Protein AF-A0A3R6W4I8-F1 (afdb_monomer_lite)

Secondary structure (DSSP, 8-state):
-HHHHHHTSPPSSGGGHHHHHHHHHHHHHHHHHT-HHHHHHHHHHHHHHHH-SS----HHHHHTSTT--HHHHHHHHHHHHHSS-HHHHHHHTT--

Foldseek 3Di:
DPLVVQLPDAALDNLLSLLLNQLSLQLVLCVVVVNNVSNVLSNVLSVQSSPDNDHDPALVVSCVRPSRDSVSRVQVRCCNVPVHGVVSVCVVVVVD

Radius of gyration: 12.4 Å; chains: 1; bounding box: 26×31×33 Å

InterPro domains:
  IPR010996 Crossover junction endonuclease MUS81-like, HHH domain [PF14716] (15-84)
  IPR022312 DNA polymerase family X [PTHR11276] (14-93)
  IPR027421 DNA polymerase lambda lyase domain superfamily [G3DSA:1.10.150.110] (4-93)
  IPR027421 DNA polymerase lambda lyase domain superfamily [SSF47802] (11-90)

Organism: Aphanomyces astaci (NCBI:txid112090)

Structure (mmCIF, N/CA/C/O backbone):
data_AF-A0A3R6W4I8-F1
#
_entry.id   AF-A0A3R6W4I8-F1
#
loop_
_atom_site.group_PDB
_atom_site.id
_atom_site.type_symbol
_atom_site.label_atom_id
_atom_site.label_alt_id
_atom_site.label_comp_id
_atom_site.label_asym_id
_atom_site.label_entity_id
_atom_site.label_seq_id
_atom_site.pdbx_PDB_ins_code
_atom_site.Cartn_x
_atom_site.Cartn_y
_atom_site.Cartn_z
_atom_site.occupancy
_atom_site.B_iso_or_equiv
_atom_site.auth_seq_id
_atom_site.auth_comp_id
_atom_site.auth_asym_id
_atom_site.auth_atom_id
_atom_site.pdbx_PDB_model_num
ATOM 1 N N . PRO A 1 1 ? -6.246 17.857 -0.852 1.00 46.16 1 PRO A N 1
ATOM 2 C CA . PRO A 1 1 ? -6.612 17.801 -2.296 1.00 46.16 1 PRO A CA 1
ATOM 3 C C . PRO A 1 1 ? -5.945 16.668 -3.116 1.00 46.16 1 PRO A C 1
ATOM 5 O O . PRO A 1 1 ? -6.530 16.243 -4.104 1.00 46.16 1 PRO A O 1
ATOM 8 N N . GLY A 1 2 ? -4.755 16.168 -2.738 1.00 59.88 2 GLY A N 1
ATOM 9 C CA . GLY A 1 2 ? -3.986 15.220 -3.570 1.00 59.88 2 GLY A CA 1
ATOM 10 C C . GLY A 1 2 ? -4.355 13.728 -3.481 1.00 59.88 2 GLY A C 1
ATOM 11 O O . GLY A 1 2 ? -4.238 13.025 -4.477 1.00 59.88 2 GLY A O 1
ATOM 12 N N . GLN A 1 3 ? -4.819 13.226 -2.330 1.00 57.75 3 GLN A N 1
ATOM 13 C CA . GLN A 1 3 ? -5.022 11.777 -2.120 1.00 57.75 3 GLN A CA 1
ATOM 14 C C . GLN A 1 3 ? -6.195 11.190 -2.909 1.00 57.75 3 GLN A C 1
ATOM 16 O O . GLN A 1 3 ? -6.019 10.165 -3.558 1.00 57.75 3 GLN A O 1
ATOM 21 N N . LYS A 1 4 ? -7.349 11.876 -2.947 1.00 57.97 4 LYS A N 1
ATOM 22 C CA . LYS A 1 4 ? -8.508 11.433 -3.746 1.00 57.97 4 LYS A CA 1
ATOM 23 C C . LYS A 1 4 ? -8.158 11.275 -5.230 1.00 57.97 4 LYS A C 1
ATOM 25 O O . LYS A 1 4 ? -8.618 10.342 -5.865 1.00 57.97 4 LYS A O 1
ATOM 30 N N . LYS A 1 5 ? -7.293 12.141 -5.781 1.00 64.38 5 LYS A N 1
ATOM 31 C CA . LYS A 1 5 ? -6.810 11.985 -7.164 1.00 64.38 5 LYS A CA 1
ATOM 32 C C . LYS A 1 5 ? -5.924 10.747 -7.341 1.00 64.38 5 LYS A C 1
ATOM 34 O O . LYS A 1 5 ? -5.991 10.131 -8.392 1.00 64.38 5 LYS A O 1
ATOM 39 N N . ARG A 1 6 ? -5.110 10.385 -6.341 1.00 65.94 6 ARG A N 1
ATOM 40 C CA . ARG A 1 6 ? -4.186 9.236 -6.397 1.00 65.94 6 ARG A CA 1
ATOM 41 C C . ARG A 1 6 ? -4.889 7.887 -6.230 1.00 65.94 6 ARG A C 1
ATOM 43 O O . ARG A 1 6 ? -4.446 6.919 -6.830 1.00 65.94 6 ARG A O 1
ATOM 50 N N . GLU A 1 7 ? -5.983 7.832 -5.469 1.00 65.81 7 GLU A N 1
ATOM 51 C CA . GLU A 1 7 ? -6.774 6.605 -5.253 1.00 65.81 7 GLU A CA 1
ATOM 52 C C . GLU A 1 7 ? -7.405 6.055 -6.545 1.00 65.81 7 GLU A C 1
ATOM 54 O O . GLU A 1 7 ? -7.569 4.845 -6.696 1.00 65.81 7 GLU A O 1
ATOM 59 N N . HIS A 1 8 ? -7.748 6.939 -7.486 1.00 73.75 8 HIS A N 1
ATOM 60 C CA . HIS A 1 8 ? -8.416 6.578 -8.739 1.00 73.75 8 HIS A CA 1
ATOM 61 C C . HIS A 1 8 ? -7.467 6.432 -9.929 1.00 73.75 8 HIS A C 1
ATOM 63 O O . HIS A 1 8 ? -7.934 6.221 -11.046 1.00 73.75 8 HIS A O 1
ATOM 69 N N . LEU A 1 9 ? -6.152 6.548 -9.721 1.00 82.75 9 LEU A N 1
ATOM 70 C CA . LEU A 1 9 ? -5.211 6.299 -10.805 1.00 82.75 9 LEU A CA 1
ATOM 71 C C . LEU A 1 9 ? -5.225 4.802 -11.145 1.00 82.75 9 LEU A C 1
ATOM 73 O O . LEU A 1 9 ? -5.065 3.990 -10.225 1.00 82.75 9 LEU A O 1
ATOM 77 N N . PRO A 1 10 ? -5.409 4.438 -12.427 1.00 89.12 10 PRO A N 1
ATOM 78 C CA . PRO A 1 10 ? -5.394 3.045 -12.833 1.00 89.12 10 PRO A CA 1
ATOM 79 C C . PRO A 1 10 ? -4.004 2.451 -12.599 1.00 89.12 10 PRO A C 1
ATOM 81 O O . PRO A 1 10 ? -2.991 3.120 -12.829 1.00 89.12 10 PRO A O 1
ATOM 84 N N . ALA A 1 11 ? -3.974 1.217 -12.112 1.00 92.88 11 ALA A N 1
ATOM 85 C CA . ALA A 1 11 ? -2.795 0.373 -12.112 1.00 92.88 11 ALA A CA 1
ATOM 86 C C . ALA A 1 11 ? -2.531 -0.157 -13.521 1.00 92.88 11 ALA A C 1
ATOM 88 O O . ALA A 1 11 ? -3.474 -0.444 -14.259 1.00 92.88 11 ALA A O 1
ATOM 89 N N . THR A 1 12 ? -1.252 -0.269 -13.875 1.00 93.94 12 THR A N 1
ATOM 90 C CA . THR A 1 12 ? -0.785 -0.880 -15.120 1.00 93.94 12 THR A CA 1
ATOM 91 C C . THR A 1 12 ? -1.366 -2.284 -15.251 1.00 93.94 12 THR A C 1
ATOM 93 O O . THR A 1 12 ? -1.964 -2.607 -16.274 1.00 93.94 12 THR A O 1
ATOM 96 N N . ASN A 1 13 ? -1.295 -3.073 -14.175 1.00 92.25 13 ASN A N 1
ATOM 97 C CA . ASN A 1 13 ? -2.063 -4.301 -14.031 1.00 92.25 13 ASN A CA 1
ATOM 98 C C . ASN A 1 13 ? -3.349 -4.056 -13.210 1.00 92.25 13 ASN A C 1
ATOM 100 O O . ASN A 1 13 ? -3.254 -3.690 -12.033 1.00 92.25 13 ASN A O 1
ATOM 104 N N . PRO A 1 14 ? -4.556 -4.288 -13.762 1.00 93.00 14 PRO A N 1
ATOM 105 C CA . PRO A 1 14 ? -5.817 -4.101 -13.040 1.00 93.00 14 PRO A CA 1
ATOM 106 C C . PRO A 1 14 ? -5.938 -4.914 -11.742 1.00 93.00 14 PRO A C 1
ATOM 108 O O . PRO A 1 14 ? -6.558 -4.433 -10.789 1.00 93.00 14 PRO A O 1
ATOM 111 N N . ASN A 1 15 ? -5.307 -6.092 -11.665 1.00 93.50 15 ASN A N 1
ATOM 112 C CA . ASN A 1 15 ? -5.303 -6.940 -10.466 1.00 93.50 15 ASN A CA 1
ATOM 113 C C . ASN A 1 15 ? -4.544 -6.280 -9.303 1.00 93.50 15 ASN A C 1
ATOM 115 O O . ASN A 1 15 ? -4.849 -6.530 -8.140 1.00 93.50 15 ASN A O 1
ATOM 119 N N . ASN A 1 16 ? -3.641 -5.336 -9.597 1.00 94.38 16 ASN A N 1
ATOM 120 C CA . ASN A 1 16 ? -2.907 -4.582 -8.583 1.00 94.38 16 ASN A CA 1
ATOM 121 C C . ASN A 1 16 ? -3.682 -3.372 -8.028 1.00 94.38 16 ASN A C 1
ATOM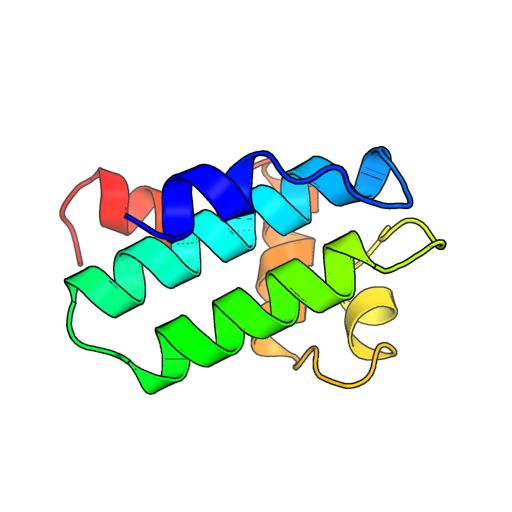 123 O O . ASN A 1 16 ? -3.287 -2.766 -7.024 1.00 94.38 16 ASN A O 1
ATOM 127 N N . GLN A 1 17 ? -4.809 -3.007 -8.650 1.00 93.25 17 GLN A N 1
ATOM 128 C CA . GLN A 1 17 ? -5.606 -1.845 -8.259 1.00 93.25 17 GLN A CA 1
ATOM 129 C C . GLN A 1 17 ? -6.082 -1.876 -6.793 1.00 93.25 17 GLN A C 1
ATOM 131 O O . GLN A 1 17 ? -6.024 -0.823 -6.140 1.00 93.25 17 GLN A O 1
ATOM 136 N N . PRO A 1 18 ? -6.572 -3.005 -6.242 1.00 93.38 18 PRO A N 1
ATOM 137 C CA . PRO A 1 18 ? -7.021 -3.068 -4.852 1.00 93.38 18 PRO A CA 1
ATOM 138 C C . PRO A 1 18 ? -5.885 -2.784 -3.862 1.00 93.38 18 PRO A C 1
ATOM 140 O O . PRO A 1 18 ? -6.069 -1.977 -2.948 1.00 93.38 18 PRO A O 1
ATOM 143 N N . PHE A 1 19 ? -4.692 -3.341 -4.094 1.00 93.44 19 PHE A N 1
ATOM 144 C CA . PHE A 1 19 ? -3.517 -3.099 -3.251 1.00 93.44 19 PHE A CA 1
ATOM 145 C C . PHE A 1 19 ? -3.072 -1.636 -3.313 1.00 93.44 19 PHE A C 1
ATOM 147 O O . PHE A 1 19 ? -2.848 -1.007 -2.278 1.00 93.44 19 PHE A O 1
ATOM 154 N N . ALA A 1 20 ? -3.014 -1.045 -4.513 1.00 94.12 20 ALA A N 1
ATOM 155 C CA . ALA A 1 20 ? -2.684 0.370 -4.662 1.00 94.12 20 ALA A CA 1
ATOM 156 C C . ALA A 1 20 ? -3.662 1.256 -3.868 1.00 94.12 20 ALA A C 1
ATOM 158 O O . ALA A 1 20 ? -3.242 2.146 -3.124 1.00 94.12 20 ALA A O 1
ATOM 159 N N . LYS A 1 21 ? -4.971 0.974 -3.948 1.00 92.62 21 LYS A N 1
ATOM 160 C CA . LYS A 1 21 ? -6.002 1.686 -3.173 1.00 92.62 21 LYS A CA 1
ATOM 161 C C . LYS A 1 21 ? -5.830 1.501 -1.665 1.00 92.62 21 LYS A C 1
ATOM 163 O O . LYS A 1 21 ? -5.966 2.476 -0.926 1.00 92.62 21 LYS A O 1
ATOM 168 N N . MET A 1 22 ? -5.522 0.288 -1.206 1.00 93.56 22 MET A N 1
ATOM 169 C CA . MET A 1 22 ? -5.251 -0.003 0.205 1.00 93.56 22 MET A CA 1
ATOM 170 C C . MET A 1 22 ? -4.120 0.885 0.742 1.00 93.56 22 MET A C 1
ATOM 172 O O . MET A 1 22 ? -4.303 1.577 1.745 1.00 93.56 22 MET A O 1
ATOM 176 N N . PHE A 1 23 ? -2.985 0.951 0.041 1.00 94.31 23 PHE A N 1
ATOM 177 C CA . PHE A 1 23 ? -1.849 1.773 0.462 1.00 94.31 23 PHE A CA 1
ATOM 178 C C . PHE A 1 23 ? -2.114 3.281 0.366 1.00 94.31 23 PHE A C 1
ATOM 180 O O . PHE A 1 23 ? -1.648 4.030 1.223 1.00 94.31 23 PHE A O 1
ATOM 187 N N . VAL A 1 24 ? -2.909 3.751 -0.606 1.00 93.19 24 VAL A N 1
ATOM 188 C CA . VAL A 1 24 ? -3.354 5.159 -0.630 1.00 93.19 24 VAL A CA 1
ATOM 189 C C . VAL A 1 24 ? -4.193 5.494 0.607 1.00 93.19 24 VAL A C 1
ATOM 191 O O . VAL A 1 24 ? -4.031 6.578 1.174 1.00 93.19 24 VAL A O 1
ATOM 194 N N . LYS A 1 25 ? -5.065 4.579 1.049 1.00 91.50 25 LYS A N 1
ATOM 195 C CA . LYS A 1 25 ? -5.872 4.769 2.263 1.00 91.50 25 LYS A CA 1
ATOM 196 C C . LYS A 1 25 ? -5.001 4.801 3.517 1.00 91.50 25 LYS A C 1
ATOM 198 O O . LYS A 1 25 ? -5.134 5.750 4.287 1.00 91.50 25 LYS A O 1
ATOM 203 N N . LEU A 1 26 ? -4.070 3.852 3.662 1.00 91.38 26 LEU A N 1
ATOM 204 C CA . LEU A 1 26 ? -3.093 3.840 4.761 1.00 91.38 26 LEU A CA 1
ATOM 205 C C . LEU A 1 26 ? -2.301 5.148 4.808 1.00 91.38 26 LEU A C 1
ATOM 207 O O . LEU A 1 26 ? -2.257 5.810 5.840 1.00 91.38 26 LEU A O 1
ATOM 211 N N . ALA A 1 27 ? -1.765 5.587 3.666 1.00 92.50 27 ALA A N 1
ATOM 212 C CA . ALA A 1 27 ? -1.060 6.858 3.574 1.00 92.50 27 ALA A CA 1
ATOM 213 C C . ALA A 1 27 ? -1.929 8.024 4.061 1.00 92.50 27 ALA A C 1
ATOM 215 O O . ALA A 1 27 ? -1.478 8.866 4.835 1.00 92.50 27 ALA A O 1
ATOM 216 N N . GLY A 1 28 ? -3.189 8.068 3.620 1.00 90.31 28 GLY A N 1
ATOM 217 C CA . GLY A 1 28 ? -4.144 9.087 4.034 1.00 90.31 28 GLY A CA 1
ATOM 218 C C . GLY A 1 28 ? -4.383 9.138 5.534 1.00 90.31 28 GLY A C 1
ATOM 219 O O . GLY A 1 28 ? -4.522 10.231 6.085 1.00 90.31 28 GLY A O 1
ATOM 220 N N . TYR A 1 29 ? -4.396 7.985 6.190 1.00 89.19 29 TYR A N 1
ATOM 221 C CA . TYR A 1 29 ? -4.551 7.885 7.634 1.00 89.19 29 TYR A CA 1
ATOM 222 C C . TYR A 1 29 ? -3.300 8.322 8.386 1.00 89.19 29 TYR A C 1
ATOM 224 O O . TYR A 1 29 ? -3.412 9.140 9.295 1.00 89.19 29 TYR A O 1
ATOM 232 N N . GLU A 1 30 ? -2.116 7.911 7.947 1.00 90.88 30 GLU A N 1
ATOM 233 C CA . GLU A 1 30 ? -0.863 8.343 8.575 1.00 90.88 30 GLU A CA 1
ATOM 234 C C . GLU A 1 30 ? -0.671 9.859 8.477 1.00 90.88 30 GLU A C 1
ATOM 236 O O . GLU A 1 30 ? -0.387 10.533 9.469 1.00 90.88 30 GLU A O 1
ATOM 241 N N . PHE A 1 31 ? -0.990 10.448 7.319 1.00 90.19 31 PHE A N 1
ATOM 242 C CA . PHE A 1 31 ? -0.993 11.903 7.178 1.00 90.19 31 PHE A CA 1
ATOM 243 C C . PHE A 1 31 ? -1.990 12.600 8.112 1.00 90.19 31 PHE A C 1
ATOM 245 O O . PHE A 1 31 ? -1.705 13.704 8.571 1.00 90.19 31 PHE A O 1
ATOM 252 N N . LYS A 1 32 ? -3.149 11.989 8.397 1.00 88.00 32 LYS A N 1
ATOM 253 C CA . LYS A 1 32 ? -4.127 12.539 9.351 1.00 88.00 32 LYS A CA 1
ATOM 254 C C . LYS A 1 32 ? -3.644 12.449 10.798 1.00 88.00 32 LYS A C 1
ATOM 256 O O . LYS A 1 32 ? -3.955 13.345 11.573 1.00 88.00 32 LYS A O 1
ATOM 261 N N . ARG A 1 33 ? -2.889 11.405 11.146 1.00 86.62 33 ARG A N 1
ATOM 262 C CA . ARG A 1 33 ? -2.297 11.212 12.483 1.00 86.62 33 ARG A CA 1
ATOM 263 C C . ARG A 1 33 ? -1.031 12.044 12.706 1.00 86.62 33 ARG A C 1
ATOM 265 O O . ARG A 1 33 ? -0.532 12.111 13.822 1.00 86.62 33 ARG A O 1
ATOM 272 N N . GLY A 1 34 ? -0.525 12.697 11.660 1.00 89.25 34 GLY A N 1
ATOM 273 C CA . GLY A 1 34 ? 0.696 13.502 11.706 1.00 89.25 34 GLY A CA 1
ATOM 274 C C . GLY A 1 34 ? 1.974 12.716 11.401 1.00 89.25 34 GLY A C 1
ATOM 275 O O . GLY A 1 34 ? 3.043 13.321 11.344 1.00 89.25 34 GLY A O 1
ATOM 276 N N . ASP A 1 35 ? 1.878 11.412 11.127 1.00 90.69 35 ASP A N 1
ATOM 277 C CA . ASP A 1 35 ? 3.009 10.571 10.731 1.00 90.69 35 ASP A CA 1
ATOM 278 C C . ASP A 1 35 ? 3.290 10.742 9.229 1.00 90.69 35 ASP A C 1
ATOM 280 O O . ASP A 1 35 ? 2.803 10.027 8.345 1.00 90.69 35 ASP A O 1
ATOM 284 N N . ARG A 1 36 ? 4.044 11.798 8.919 1.00 91.19 36 ARG A N 1
ATOM 285 C CA . ARG A 1 36 ? 4.349 12.177 7.535 1.00 91.19 36 ARG A CA 1
ATOM 286 C C . ARG A 1 36 ? 5.253 11.157 6.854 1.00 91.19 36 ARG A C 1
ATOM 288 O O . ARG A 1 36 ? 5.071 10.921 5.660 1.00 91.19 36 ARG A O 1
ATOM 295 N N . ASP A 1 37 ? 6.188 10.564 7.587 1.00 91.00 37 ASP A N 1
ATOM 296 C CA . ASP A 1 37 ? 7.163 9.627 7.034 1.00 91.00 37 ASP A CA 1
ATOM 297 C C . ASP A 1 37 ? 6.480 8.331 6.593 1.00 91.00 37 ASP A C 1
ATOM 299 O O . ASP A 1 37 ? 6.653 7.906 5.444 1.00 91.00 37 ASP A O 1
ATOM 303 N N . LYS A 1 38 ? 5.596 7.763 7.427 1.00 89.44 38 LYS A N 1
ATOM 304 C CA . LYS A 1 38 ? 4.787 6.601 7.025 1.00 89.44 38 LYS A CA 1
ATOM 305 C C . LYS A 1 38 ? 3.786 6.939 5.930 1.00 89.44 38 LYS A C 1
ATOM 307 O O . LYS A 1 38 ? 3.617 6.162 4.988 1.00 89.44 38 LYS A O 1
ATOM 312 N N . GLY A 1 39 ? 3.175 8.124 5.989 1.00 92.38 39 GLY A N 1
ATOM 313 C CA . GLY A 1 39 ? 2.288 8.607 4.932 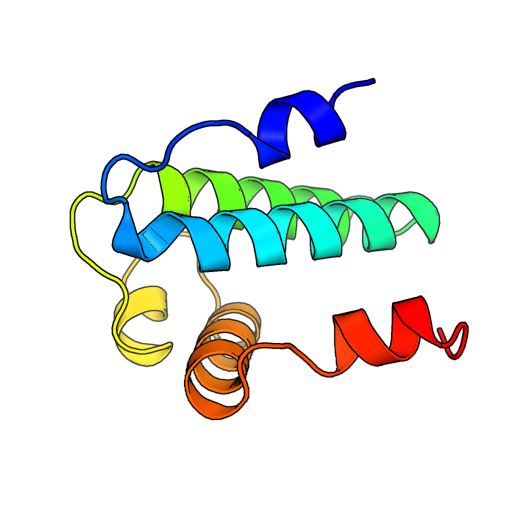1.00 92.38 39 GLY A CA 1
ATOM 314 C C . GLY A 1 39 ? 2.976 8.657 3.562 1.00 92.38 39 GLY A C 1
ATOM 315 O O . GLY A 1 39 ? 2.410 8.230 2.546 1.00 92.38 39 GLY A O 1
ATOM 316 N N . VAL A 1 40 ? 4.222 9.137 3.515 1.00 92.31 40 VAL A N 1
ATOM 317 C CA . VAL A 1 40 ? 5.040 9.154 2.294 1.00 92.31 40 VAL A CA 1
ATOM 318 C C . VAL A 1 40 ? 5.441 7.740 1.881 1.00 92.31 40 VAL A C 1
ATOM 320 O O . VAL A 1 40 ? 5.297 7.405 0.704 1.00 92.31 40 VAL A O 1
ATOM 323 N N . ALA A 1 41 ? 5.874 6.893 2.818 1.00 93.19 41 ALA A N 1
ATOM 324 C CA . ALA A 1 41 ? 6.247 5.509 2.532 1.00 93.19 41 ALA A CA 1
ATOM 325 C C . ALA A 1 41 ? 5.093 4.732 1.875 1.00 93.19 41 ALA A C 1
ATOM 327 O O . ALA A 1 41 ? 5.253 4.190 0.780 1.00 93.19 41 ALA A O 1
ATOM 328 N N . HIS A 1 42 ? 3.897 4.764 2.469 1.00 93.88 42 HIS A N 1
ATOM 329 C CA . HIS A 1 42 ? 2.712 4.115 1.906 1.00 93.88 42 HIS A CA 1
ATOM 330 C C . HIS A 1 42 ? 2.281 4.727 0.567 1.00 93.88 42 HIS A C 1
ATOM 332 O O . HIS A 1 42 ? 1.894 3.996 -0.343 1.00 93.88 42 HIS A O 1
ATOM 338 N N . SER A 1 43 ? 2.423 6.045 0.387 1.00 93.38 43 SER A N 1
ATOM 339 C CA . SER A 1 43 ? 2.163 6.685 -0.912 1.00 93.38 43 SER A CA 1
ATOM 340 C C . SER A 1 43 ? 3.113 6.189 -2.006 1.00 93.38 43 SER A C 1
ATOM 342 O O . SER A 1 43 ? 2.691 6.004 -3.148 1.00 93.38 43 SER A O 1
ATOM 344 N N . ASN A 1 44 ? 4.389 5.984 -1.671 1.00 93.81 44 ASN A N 1
ATOM 345 C CA . ASN A 1 44 ? 5.386 5.473 -2.606 1.00 93.81 44 ASN A CA 1
ATOM 346 C C . ASN A 1 44 ? 5.111 4.010 -2.961 1.00 93.81 44 ASN A C 1
ATOM 348 O O . ASN A 1 44 ? 5.160 3.662 -4.136 1.00 93.81 44 ASN A O 1
ATOM 352 N N . ILE A 1 45 ? 4.742 3.183 -1.981 1.00 94.44 45 ILE A N 1
ATOM 353 C CA . ILE A 1 45 ? 4.365 1.784 -2.216 1.00 94.44 45 ILE A CA 1
ATOM 354 C C . ILE A 1 45 ? 3.133 1.697 -3.119 1.00 94.44 45 ILE A C 1
ATOM 356 O O . ILE A 1 45 ? 3.152 0.960 -4.099 1.00 94.44 45 ILE A O 1
ATOM 360 N N . ALA A 1 46 ? 2.097 2.503 -2.863 1.00 94.19 46 ALA A N 1
ATOM 361 C CA . ALA A 1 46 ? 0.924 2.559 -3.734 1.00 94.19 46 ALA A CA 1
ATOM 362 C C . ALA A 1 46 ? 1.296 2.889 -5.186 1.00 94.19 46 ALA A C 1
ATOM 364 O O . ALA A 1 46 ? 0.741 2.308 -6.116 1.00 94.19 46 ALA A O 1
ATOM 365 N N . LYS A 1 47 ? 2.244 3.816 -5.379 1.00 93.38 47 LYS A N 1
ATOM 366 C CA . LYS A 1 47 ? 2.743 4.174 -6.707 1.00 93.38 47 LYS A CA 1
ATOM 367 C C . LYS A 1 47 ? 3.489 3.009 -7.358 1.00 93.38 47 LYS A C 1
ATOM 369 O O . LYS A 1 47 ? 3.200 2.707 -8.505 1.00 93.38 47 LYS A O 1
ATOM 374 N N . ILE A 1 48 ? 4.397 2.359 -6.630 1.00 94.00 48 ILE A N 1
ATOM 375 C CA . ILE A 1 48 ? 5.157 1.201 -7.119 1.00 94.00 48 ILE A CA 1
ATOM 376 C C . ILE A 1 48 ? 4.199 0.101 -7.575 1.00 94.00 48 ILE A C 1
ATOM 378 O O . ILE A 1 48 ? 4.268 -0.320 -8.718 1.00 94.00 48 ILE A O 1
ATOM 382 N N . ILE A 1 49 ? 3.256 -0.294 -6.718 1.00 93.56 49 ILE A N 1
ATOM 383 C CA . ILE A 1 49 ? 2.266 -1.340 -7.007 1.00 93.56 49 ILE A CA 1
ATOM 384 C C . ILE A 1 49 ? 1.422 -1.004 -8.236 1.00 93.56 49 ILE A C 1
ATOM 386 O O . ILE A 1 49 ? 1.124 -1.868 -9.053 1.00 93.56 49 ILE A O 1
ATOM 390 N N . ARG A 1 50 ? 1.034 0.264 -8.368 1.00 93.50 50 ARG A N 1
ATOM 391 C CA . ARG A 1 50 ? 0.281 0.748 -9.520 1.00 93.50 50 ARG A CA 1
ATOM 392 C C . ARG A 1 50 ? 1.101 0.673 -10.807 1.00 93.50 50 ARG A C 1
ATOM 394 O O . ARG A 1 50 ? 0.528 0.391 -11.847 1.00 93.50 50 ARG A O 1
ATOM 401 N N . ASP A 1 51 ? 2.400 0.940 -10.737 1.00 93.50 51 ASP A N 1
ATOM 402 C CA . ASP A 1 51 ? 3.285 0.951 -11.901 1.00 93.50 51 ASP A CA 1
ATOM 403 C C . ASP A 1 51 ? 3.784 -0.473 -12.268 1.00 93.50 51 ASP A C 1
ATOM 405 O O . ASP A 1 51 ? 4.359 -0.644 -13.339 1.00 93.50 51 ASP A O 1
ATOM 409 N N . LEU A 1 52 ? 3.541 -1.496 -11.430 1.00 93.38 52 LEU A N 1
ATOM 410 C CA . LEU A 1 52 ? 3.887 -2.898 -11.711 1.00 93.38 52 LEU A CA 1
ATOM 411 C C . LEU A 1 52 ? 3.016 -3.503 -12.821 1.00 93.38 52 LEU A C 1
ATOM 413 O O . LEU A 1 52 ? 1.784 -3.443 -12.769 1.00 93.38 52 LEU A O 1
ATOM 417 N N . GLU A 1 53 ? 3.681 -4.140 -1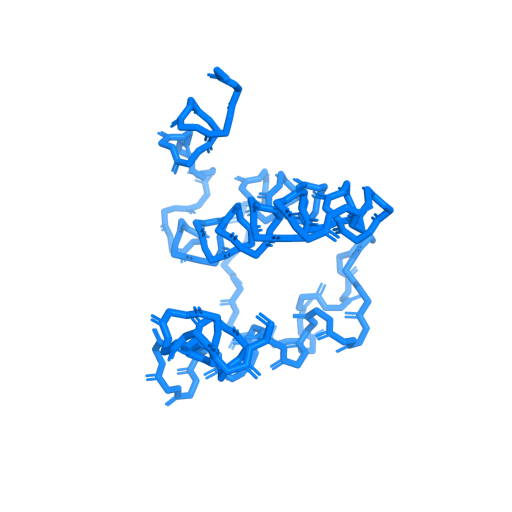3.784 1.00 92.75 53 GLU A N 1
ATOM 418 C CA . GLU A 1 53 ? 3.066 -4.942 -14.850 1.00 92.75 53 GLU A CA 1
ATOM 419 C C . GLU A 1 53 ? 2.677 -6.342 -14.356 1.00 92.75 53 GLU A C 1
ATOM 421 O O . GLU A 1 53 ? 1.597 -6.841 -14.677 1.00 92.75 53 GLU A O 1
ATOM 426 N N . ASP A 1 54 ? 3.522 -6.951 -13.524 1.00 92.12 54 ASP A N 1
ATOM 427 C CA . ASP A 1 54 ? 3.246 -8.254 -12.926 1.00 92.12 54 ASP A CA 1
ATOM 428 C C . ASP A 1 54 ? 2.180 -8.151 -11.833 1.00 92.12 54 ASP A C 1
ATOM 430 O O . ASP A 1 54 ? 2.166 -7.218 -11.023 1.00 92.12 54 ASP A O 1
ATOM 434 N N . GLU A 1 55 ? 1.293 -9.141 -11.788 1.00 93.94 55 GLU A N 1
ATOM 435 C CA . GLU A 1 55 ? 0.320 -9.277 -10.710 1.00 93.94 55 GLU A CA 1
ATOM 436 C C . GLU A 1 55 ? 1.016 -9.636 -9.397 1.00 93.94 55 GLU A C 1
ATOM 438 O O . GLU A 1 55 ? 1.899 -10.495 -9.356 1.00 93.94 55 GLU A O 1
ATOM 443 N N . ILE A 1 56 ? 0.586 -8.993 -8.313 1.00 93.56 56 ILE A N 1
ATOM 444 C CA . ILE A 1 56 ? 0.997 -9.345 -6.959 1.00 93.56 56 ILE A CA 1
ATOM 445 C C . ILE A 1 56 ? 0.129 -10.497 -6.460 1.00 93.56 56 ILE A C 1
ATOM 447 O O . ILE A 1 56 ? -1.052 -10.311 -6.174 1.00 93.56 56 ILE A O 1
ATOM 451 N N . THR A 1 57 ? 0.739 -11.667 -6.287 1.00 93.06 57 THR A N 1
ATOM 452 C CA . THR A 1 57 ? 0.063 -12.861 -5.759 1.00 93.06 57 THR A CA 1
ATOM 453 C C . THR A 1 57 ? 0.454 -13.188 -4.320 1.00 93.06 57 THR A C 1
ATOM 455 O O . THR A 1 57 ? -0.198 -14.009 -3.682 1.00 93.06 57 THR A O 1
ATOM 458 N N . SER A 1 58 ? 1.529 -12.585 -3.805 1.00 94.06 58 SER A N 1
ATOM 459 C CA . SER A 1 58 ? 1.961 -12.724 -2.410 1.00 94.06 58 SER A CA 1
ATOM 460 C C . SER A 1 58 ? 2.815 -11.543 -1.951 1.00 94.06 58 SER A C 1
ATOM 462 O O . SER A 1 58 ? 3.446 -10.842 -2.750 1.00 94.06 58 SER A O 1
ATOM 464 N N . GLY A 1 59 ? 2.881 -11.341 -0.639 1.00 91.56 59 GLY A N 1
ATOM 465 C CA . GLY A 1 59 ? 3.787 -10.402 0.005 1.00 91.56 59 GLY A CA 1
ATOM 466 C C . GLY A 1 59 ? 5.247 -10.748 -0.270 1.00 91.56 59 GLY A C 1
ATOM 467 O O . GLY A 1 59 ? 6.035 -9.847 -0.546 1.00 91.56 59 GLY A O 1
ATOM 468 N N . GLU A 1 60 ? 5.614 -12.033 -0.301 1.00 92.81 60 GLU A N 1
ATOM 469 C CA . GLU A 1 60 ? 6.980 -12.459 -0.638 1.00 92.81 60 GLU A CA 1
ATOM 470 C C . GLU A 1 60 ? 7.389 -12.011 -2.050 1.00 92.81 60 GLU A C 1
ATOM 472 O O . GLU A 1 60 ? 8.483 -11.475 -2.244 1.00 92.81 60 GLU A O 1
ATOM 477 N N . GLN A 1 61 ? 6.502 -12.169 -3.040 1.00 91.94 61 GLN A N 1
ATOM 478 C CA . GLN A 1 61 ? 6.737 -11.654 -4.389 1.00 91.94 61 GLN A CA 1
ATOM 479 C C . GLN A 1 61 ? 6.853 -10.127 -4.365 1.00 91.94 61 GLN A C 1
ATOM 481 O O . GLN A 1 61 ? 7.772 -9.569 -4.965 1.00 91.94 61 GLN A O 1
ATOM 486 N N . ALA A 1 62 ? 5.971 -9.45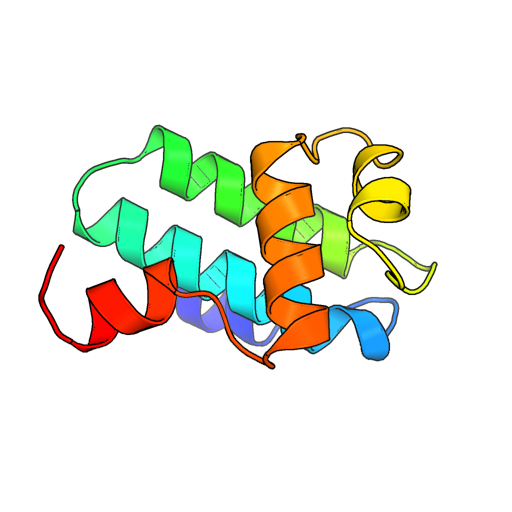1 -3.625 1.00 92.56 62 ALA A N 1
ATOM 487 C CA . ALA A 1 62 ? 6.001 -8.002 -3.497 1.00 92.56 62 ALA A CA 1
ATOM 488 C C . ALA A 1 62 ? 7.316 -7.495 -2.874 1.00 92.56 62 ALA A C 1
ATOM 490 O O . ALA A 1 62 ? 7.835 -6.479 -3.326 1.00 92.56 62 ALA A O 1
ATOM 491 N N . MET A 1 63 ? 7.917 -8.208 -1.911 1.00 93.50 63 MET A N 1
ATOM 492 C CA . MET A 1 63 ? 9.217 -7.842 -1.316 1.00 93.50 63 MET A CA 1
ATOM 493 C C . MET A 1 63 ? 10.372 -7.827 -2.319 1.00 93.50 63 MET A C 1
ATOM 495 O O . MET A 1 63 ? 11.375 -7.153 -2.087 1.00 93.50 63 MET A O 1
ATOM 499 N N . ARG A 1 64 ? 10.259 -8.559 -3.433 1.00 91.75 64 ARG A N 1
ATOM 500 C CA . ARG A 1 64 ? 11.271 -8.537 -4.503 1.00 91.75 64 ARG A CA 1
ATOM 501 C C . ARG A 1 64 ? 11.274 -7.201 -5.245 1.00 91.75 64 ARG A C 1
ATOM 503 O O . ARG A 1 64 ? 12.259 -6.856 -5.895 1.00 91.75 64 ARG A O 1
ATOM 510 N N . VAL A 1 65 ? 10.195 -6.429 -5.129 1.00 91.50 65 VAL A N 1
ATOM 511 C CA . VAL A 1 65 ? 10.069 -5.110 -5.736 1.00 91.50 65 VAL A CA 1
ATOM 512 C C . VAL A 1 65 ? 10.774 -4.072 -4.869 1.00 91.50 65 VAL A C 1
ATOM 514 O O . VAL A 1 65 ? 10.470 -3.880 -3.688 1.00 91.50 65 VAL A O 1
ATOM 517 N N . ARG A 1 66 ? 11.712 -3.340 -5.475 1.00 90.38 66 ARG A N 1
ATOM 518 C CA . ARG A 1 66 ? 12.480 -2.299 -4.787 1.00 90.38 66 ARG A CA 1
ATOM 519 C C . ARG A 1 66 ? 11.548 -1.250 -4.173 1.00 90.38 66 ARG A C 1
ATOM 521 O O . ARG A 1 66 ? 10.843 -0.544 -4.887 1.00 90.38 66 ARG A O 1
ATOM 528 N N . GLY A 1 67 ? 11.621 -1.100 -2.852 1.00 89.62 67 GLY A N 1
ATOM 529 C CA . GLY A 1 67 ? 10.823 -0.137 -2.088 1.00 89.62 67 GLY A CA 1
ATOM 530 C C . GLY A 1 67 ? 9.652 -0.752 -1.319 1.00 89.62 67 GLY A C 1
ATOM 531 O O . GLY A 1 67 ? 9.051 -0.051 -0.507 1.00 89.62 67 GLY A O 1
ATOM 532 N N . ILE A 1 68 ? 9.361 -2.044 -1.505 1.00 93.00 68 ILE A N 1
ATOM 533 C CA . ILE A 1 68 ? 8.414 -2.785 -0.666 1.00 93.00 68 ILE A CA 1
ATOM 534 C C . ILE A 1 68 ? 9.195 -3.526 0.421 1.00 93.00 68 ILE A C 1
ATOM 536 O O . ILE A 1 68 ? 9.969 -4.439 0.153 1.00 93.00 68 ILE A O 1
ATOM 540 N N . GLY A 1 69 ? 9.007 -3.101 1.670 1.00 92.38 69 GLY A N 1
ATOM 541 C CA . GLY A 1 69 ? 9.615 -3.745 2.835 1.00 92.38 69 GLY A CA 1
ATOM 542 C C . GLY A 1 69 ? 8.754 -4.874 3.417 1.00 92.38 69 GLY A C 1
ATOM 543 O O . GLY A 1 69 ? 7.558 -4.949 3.119 1.00 92.38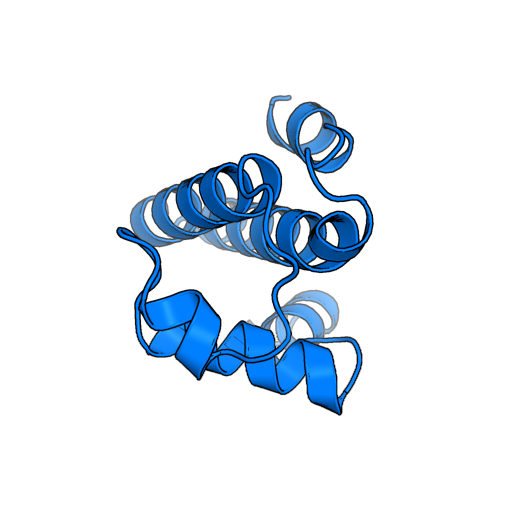 69 GLY A O 1
ATOM 544 N N . PRO A 1 70 ? 9.314 -5.690 4.330 1.00 92.50 70 PRO A N 1
ATOM 545 C CA . PRO A 1 70 ? 8.628 -6.838 4.935 1.00 92.50 70 PRO A CA 1
ATOM 546 C C . PRO A 1 70 ? 7.307 -6.468 5.619 1.00 92.50 70 PRO A C 1
ATOM 548 O O . PRO A 1 70 ? 6.321 -7.183 5.502 1.00 92.50 70 PRO A O 1
ATOM 551 N N . HIS A 1 71 ? 7.237 -5.305 6.269 1.00 91.25 71 HIS A N 1
ATOM 552 C CA . HIS A 1 71 ? 6.001 -4.850 6.909 1.00 91.25 71 HIS A CA 1
ATOM 553 C C . HIS A 1 71 ? 4.885 -4.519 5.901 1.00 91.25 71 HIS A C 1
ATOM 555 O O . HIS A 1 71 ? 3.705 -4.710 6.177 1.00 91.25 71 HIS A O 1
ATOM 561 N N . SER A 1 72 ? 5.246 -4.021 4.715 1.00 92.81 72 SER A N 1
ATOM 562 C CA . SER A 1 72 ? 4.271 -3.737 3.653 1.00 92.81 72 SER A CA 1
ATOM 563 C C . SER A 1 72 ? 3.867 -5.004 2.909 1.00 92.81 72 SER A C 1
ATOM 565 O O . SER A 1 72 ? 2.712 -5.143 2.530 1.00 92.81 72 SER A O 1
ATOM 567 N N . ALA A 1 73 ? 4.793 -5.945 2.756 1.00 94.00 73 ALA A N 1
ATOM 568 C CA . ALA A 1 73 ? 4.496 -7.273 2.245 1.00 94.00 73 ALA A CA 1
ATOM 569 C C . ALA A 1 73 ? 3.521 -8.040 3.143 1.00 94.00 73 ALA A C 1
ATOM 571 O O . ALA A 1 73 ? 2.536 -8.562 2.640 1.00 94.00 73 ALA A O 1
ATOM 572 N N . ALA A 1 74 ? 3.707 -7.993 4.464 1.00 94.44 74 ALA A N 1
ATOM 573 C CA . ALA A 1 74 ? 2.760 -8.586 5.407 1.00 94.44 74 ALA A CA 1
ATOM 574 C C . ALA A 1 74 ? 1.337 -8.014 5.245 1.00 94.44 74 ALA A C 1
ATOM 576 O O . ALA A 1 74 ? 0.367 -8.761 5.264 1.00 94.44 74 ALA A O 1
ATOM 577 N N . LYS A 1 75 ? 1.207 -6.700 5.002 1.00 93.56 75 LYS A N 1
ATOM 578 C CA . LYS A 1 75 ? -0.085 -6.052 4.699 1.00 93.56 75 LYS A CA 1
ATOM 579 C C . LYS A 1 75 ? -0.701 -6.545 3.388 1.00 93.56 75 LYS A C 1
ATOM 581 O O . LYS A 1 75 ? -1.917 -6.645 3.285 1.00 93.56 75 LYS A O 1
ATOM 586 N N . ILE A 1 76 ? 0.118 -6.834 2.378 1.00 94.06 76 ILE A N 1
ATOM 587 C CA . ILE A 1 76 ? -0.347 -7.425 1.116 1.00 94.06 76 ILE A CA 1
ATOM 588 C C . ILE A 1 76 ? -0.866 -8.843 1.362 1.00 94.06 76 ILE A C 1
ATOM 590 O O . ILE A 1 76 ? -1.962 -9.154 0.909 1.00 94.06 76 ILE A O 1
ATOM 594 N N . ASP A 1 77 ? -0.125 -9.667 2.106 1.00 94.50 77 ASP A N 1
ATOM 595 C CA . ASP A 1 77 ? -0.549 -11.027 2.465 1.00 94.50 77 ASP A CA 1
ATOM 596 C C . ASP A 1 77 ? -1.850 -11.023 3.273 1.00 94.50 77 ASP A C 1
ATOM 598 O O . ASP A 1 77 ? -2.770 -11.790 2.994 1.00 94.50 77 ASP A O 1
ATOM 602 N N . GLU A 1 78 ? -1.969 -10.117 4.239 1.00 94.69 78 GLU A N 1
ATOM 603 C CA . GLU A 1 78 ? -3.186 -9.954 5.030 1.00 94.69 78 GLU A CA 1
ATOM 604 C C . GLU A 1 78 ? -4.377 -9.522 4.161 1.00 94.69 78 GLU A C 1
ATOM 606 O O . GLU A 1 78 ? -5.474 -10.071 4.293 1.00 94.69 78 GLU A O 1
ATOM 611 N N . PHE A 1 79 ? -4.157 -8.595 3.224 1.00 93.88 79 PHE A N 1
ATOM 612 C CA . PHE A 1 79 ? -5.184 -8.169 2.277 1.00 93.88 79 PHE A CA 1
ATOM 613 C C . PHE A 1 79 ? -5.594 -9.289 1.320 1.00 93.88 79 PHE A C 1
ATOM 615 O O . PHE A 1 79 ? -6.776 -9.423 1.015 1.00 93.88 79 PHE A O 1
ATOM 622 N N . LEU A 1 80 ? -4.649 -10.116 0.871 1.00 92.19 80 LEU A N 1
ATOM 623 C CA . LEU A 1 80 ? -4.929 -11.306 0.067 1.00 92.19 80 LEU A CA 1
ATOM 624 C C . LEU A 1 80 ? -5.758 -12.335 0.848 1.00 92.19 80 LEU A C 1
ATOM 626 O O . LEU A 1 80 ? -6.680 -12.925 0.292 1.00 92.19 80 LEU A O 1
ATOM 630 N N . ALA A 1 81 ? -5.455 -12.532 2.133 1.00 92.00 81 ALA A N 1
ATOM 631 C CA . ALA A 1 81 ? -6.129 -13.517 2.972 1.00 92.00 81 ALA A CA 1
ATOM 632 C C . ALA A 1 81 ? -7.525 -13.072 3.440 1.00 92.00 81 ALA A C 1
ATOM 634 O O . ALA A 1 81 ? -8.436 -13.892 3.534 1.00 92.00 81 ALA A O 1
ATOM 635 N N . THR A 1 82 ? -7.697 -11.787 3.763 1.00 89.81 82 THR A N 1
ATOM 636 C CA . THR A 1 82 ? -8.905 -11.278 4.442 1.00 89.81 82 THR A CA 1
ATOM 637 C C . THR A 1 82 ? -9.713 -10.276 3.614 1.00 89.81 82 THR A C 1
ATOM 639 O O . THR A 1 82 ? -10.862 -9.987 3.948 1.00 89.81 82 THR A O 1
ATOM 642 N N . GLY A 1 83 ? -9.138 -9.721 2.544 1.00 87.94 83 GLY A N 1
ATOM 643 C CA . GLY A 1 83 ? -9.728 -8.640 1.746 1.00 87.94 83 GLY A CA 1
ATOM 644 C C . GLY A 1 83 ? -9.610 -7.241 2.371 1.00 87.94 83 GLY A C 1
ATOM 645 O O . GLY A 1 83 ? -10.094 -6.267 1.788 1.00 87.94 83 GLY A O 1
ATOM 646 N N . THR A 1 84 ? -8.989 -7.112 3.547 1.00 88.19 84 THR A N 1
ATOM 647 C CA . THR A 1 84 ? -8.705 -5.834 4.221 1.00 88.19 84 THR A CA 1
ATOM 648 C C . THR A 1 84 ? -7.389 -5.927 5.006 1.00 88.19 84 THR A C 1
ATOM 650 O O . THR A 1 84 ? -6.696 -6.933 4.937 1.00 88.19 84 THR A O 1
ATOM 653 N N . VAL A 1 85 ? -7.004 -4.869 5.718 1.00 91.44 85 VAL A N 1
ATOM 654 C CA . VAL A 1 85 ? -5.930 -4.947 6.722 1.00 91.44 85 VAL A CA 1
ATOM 655 C C . VAL A 1 85 ? -6.430 -4.380 8.035 1.00 91.44 85 VAL A C 1
ATOM 657 O O . VAL A 1 85 ? -7.133 -3.364 8.050 1.00 91.44 85 VAL A O 1
ATOM 660 N N . GLN A 1 86 ? -6.054 -5.016 9.137 1.00 87.81 86 GLN A N 1
ATOM 661 C CA . GLN A 1 86 ? -6.531 -4.692 10.472 1.00 87.81 86 GLN A CA 1
ATOM 662 C C . GLN A 1 86 ? -6.266 -3.227 10.825 1.00 87.81 86 GLN A C 1
ATOM 664 O O . GLN A 1 86 ? -7.127 -2.562 11.386 1.00 87.81 86 GLN A O 1
ATOM 669 N N . GLU A 1 87 ? -5.130 -2.674 10.405 1.00 85.50 87 GLU A N 1
ATOM 670 C CA . GLU A 1 87 ? -4.787 -1.272 10.655 1.00 85.50 87 GLU A CA 1
ATOM 671 C C . GLU A 1 87 ? -5.768 -0.281 9.996 1.00 85.50 87 GLU A C 1
ATOM 673 O O . GLU A 1 87 ? -6.100 0.753 10.580 1.00 85.50 87 GLU A O 1
ATOM 678 N N . LEU A 1 88 ? -6.288 -0.597 8.800 1.00 84.50 88 LEU A N 1
ATOM 679 C CA . LEU A 1 88 ? -7.339 0.212 8.170 1.00 84.50 88 LEU A CA 1
ATOM 680 C C . LEU A 1 88 ? -8.655 0.108 8.949 1.00 84.50 88 LEU A C 1
ATOM 682 O O . LEU A 1 88 ? -9.380 1.100 9.043 1.00 84.50 88 LEU A O 1
ATOM 686 N N . GLU A 1 89 ? -8.973 -1.071 9.479 1.00 85.88 89 GLU A 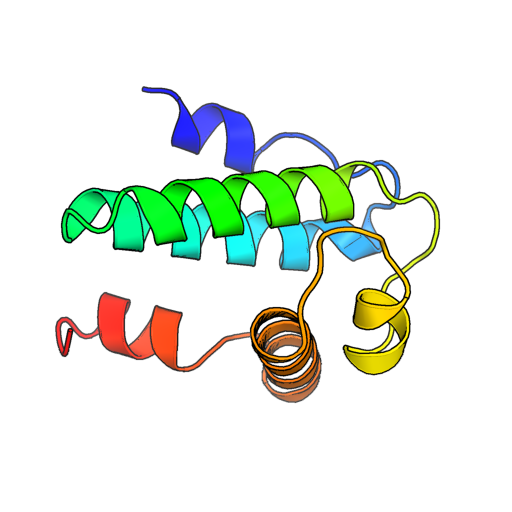N 1
ATOM 687 C CA . GLU A 1 89 ? -10.193 -1.314 10.253 1.00 85.88 89 GLU A CA 1
ATOM 688 C C . GLU A 1 89 ? -10.138 -0.650 11.632 1.00 85.88 89 GLU A C 1
ATOM 690 O O . GLU A 1 89 ? -11.082 0.038 12.017 1.00 85.88 89 GLU A O 1
ATOM 695 N N . ASP A 1 90 ? -9.013 -0.748 12.339 1.00 86.06 90 ASP A N 1
ATOM 696 C CA . ASP A 1 90 ? -8.801 -0.079 13.622 1.00 86.06 90 ASP A CA 1
ATOM 697 C C . ASP A 1 90 ? -8.872 1.445 13.467 1.00 86.06 90 ASP A C 1
ATOM 699 O O . ASP A 1 90 ? -9.510 2.123 14.279 1.00 86.06 90 ASP A O 1
ATOM 703 N N . PHE A 1 91 ? -8.324 1.990 12.373 1.00 81.62 91 PHE A N 1
ATOM 704 C CA . PHE A 1 91 ? -8.489 3.405 12.051 1.00 81.62 91 PHE A CA 1
ATOM 705 C C . PHE A 1 91 ? -9.957 3.766 11.778 1.00 81.62 91 PHE A C 1
ATOM 707 O O . PHE A 1 91 ? -10.454 4.773 12.284 1.00 81.62 91 PHE A O 1
ATOM 714 N N . ARG A 1 92 ? -10.683 2.961 10.987 1.00 78.25 92 ARG A N 1
ATOM 715 C CA . ARG A 1 92 ? -12.116 3.189 10.708 1.00 78.25 92 ARG A CA 1
ATOM 716 C C . ARG A 1 92 ? -12.971 3.122 11.969 1.00 78.25 92 ARG A C 1
ATOM 718 O O . ARG A 1 92 ? -13.931 3.879 12.079 1.00 78.25 92 ARG A O 1
ATOM 725 N N . ALA A 1 93 ? -12.611 2.249 12.903 1.00 84.06 93 ALA A N 1
ATOM 726 C CA . ALA A 1 93 ? -13.262 2.105 14.196 1.00 84.06 93 ALA A CA 1
ATOM 727 C C . ALA A 1 93 ? -12.870 3.202 15.206 1.00 84.06 93 ALA A C 1
ATOM 729 O O . ALA A 1 93 ? -13.410 3.215 16.310 1.00 84.06 93 ALA A O 1
ATOM 730 N N . GLY A 1 94 ? -11.946 4.110 14.858 1.00 78.69 94 GLY A N 1
ATOM 731 C CA . GLY A 1 94 ? -11.478 5.180 15.745 1.00 78.69 94 GLY A CA 1
ATOM 732 C C . GLY A 1 94 ? -10.637 4.686 16.926 1.00 78.69 94 GLY A C 1
ATOM 733 O O . GLY A 1 94 ? -10.583 5.352 17.955 1.00 78.69 94 GLY A O 1
ATOM 734 N N . LYS A 1 95 ? -10.013 3.509 16.802 1.00 71.62 95 LYS A N 1
ATOM 735 C CA . LYS A 1 95 ? -9.193 2.885 17.854 1.00 71.62 95 LYS A CA 1
ATOM 736 C C . LYS A 1 95 ? -7.717 3.324 17.828 1.00 71.62 95 LYS A C 1
ATOM 738 O O . LYS A 1 95 ? -6.948 2.857 18.666 1.00 71.62 95 LYS A O 1
ATOM 743 N N . LEU A 1 96 ? -7.320 4.180 16.877 1.00 61.12 96 LEU A N 1
ATOM 744 C CA . LEU A 1 96 ? -5.938 4.618 16.599 1.00 61.12 96 LEU A CA 1
ATOM 745 C C . LEU A 1 96 ? -5.783 6.136 16.504 1.00 61.12 96 LEU A C 1
ATOM 747 O O . LEU A 1 96 ? -6.753 6.811 16.100 1.00 61.12 96 LEU A O 1
#

pLDDT: mean 88.28, std 9.7, range [46.16, 94.69]

Sequence (96 aa):
PGQKKREHLPATNPNNQPFAKMFVKLAGYEFKRGDRDKGVAHSNIAKIIRDLEDEITSGEQAMRVRGIGPHSAAKIDEFLATGTVQELEDFRAGKL